Protein AF-A0A1W9MIL9-F1 (afdb_monomer)

Foldseek 3Di:
DPPPDDDDFPDWDADVVQQAIEGEHEEAAEDDLVVLVSQLVVQVCCVVPPRDPPGDRYAYEYEYQHYDPVRVCVSCVPRPGHYYYDYDDDDPDDPPVCPVVDD

Radius of gyration: 15.18 Å; Cα contacts (8 Å, |Δi|>4): 153; chains: 1; bounding box: 34×35×40 Å

pLDDT: mean 91.29, std 7.74, range [61.72, 98.06]

Solvent-accessible surface area (backbone atoms only — not comparable to full-atom values): 6315 Å² total; per-residue (Å²): 109,62,86,95,45,80,77,84,73,79,40,80,48,74,42,78,92,73,34,25,45,37,42,35,43,80,38,91,46,63,66,58,59,65,57,52,54,53,44,53,51,50,38,51,49,39,52,75,75,66,56,54,93,90,43,44,80,34,35,34,38,38,39,16,53,36,73,52,72,66,61,50,50,65,50,46,71,82,55,88,64,57,68,47,76,45,68,58,81,93,68,98,62,84,57,78,87,52,64,82,75,56,134

Sequence (103 aa):
MLDENEYFIDLLFYHRHLKCLIAVDLKISKFIPEYAGKMNFYLNFLDDKVKLQDENPSIGIILCKEKDNIVVEYALRTIKKPVGVAEYYLTRELPDKLLKELP

Structure (mmCIF, N/CA/C/O backbone):
data_AF-A0A1W9MIL9-F1
#
_entry.id   AF-A0A1W9MIL9-F1
#
loop_
_atom_site.group_PDB
_atom_site.id
_atom_site.type_symbol
_atom_site.label_atom_id
_atom_site.label_alt_id
_atom_site.label_comp_id
_atom_site.label_asym_id
_atom_site.label_entity_id
_atom_site.label_seq_id
_atom_site.pdbx_PDB_ins_code
_atom_site.Cartn_x
_atom_site.Cartn_y
_atom_site.Cartn_z
_atom_site.occupancy
_atom_site.B_iso_or_equiv
_atom_site.auth_seq_id
_atom_site.auth_comp_id
_atom_site.auth_asym_id
_atom_site.auth_atom_id
_atom_site.pdbx_PDB_model_num
ATOM 1 N N . MET A 1 1 ? -6.414 15.007 6.740 1.00 61.72 1 MET A N 1
ATOM 2 C CA . MET A 1 1 ? -5.543 16.048 7.311 1.00 61.72 1 MET A CA 1
ATOM 3 C C . MET A 1 1 ? -4.998 15.517 8.625 1.00 61.72 1 MET A C 1
ATOM 5 O O . MET A 1 1 ? -5.781 15.026 9.436 1.00 61.72 1 MET A O 1
ATOM 9 N N . LEU A 1 2 ? -3.679 15.488 8.771 1.00 67.81 2 LEU A N 1
ATOM 10 C CA . LEU A 1 2 ? -3.007 15.141 10.022 1.00 67.81 2 LEU A CA 1
ATOM 11 C C . LEU A 1 2 ? -2.259 16.402 10.440 1.00 67.81 2 LEU A C 1
ATOM 13 O O . LEU A 1 2 ? -1.304 16.791 9.770 1.00 67.81 2 LEU A O 1
ATOM 17 N N . ASP A 1 3 ? -2.745 17.044 11.501 1.00 78.50 3 ASP A N 1
ATOM 18 C CA . ASP A 1 3 ? -2.324 18.391 11.897 1.00 78.50 3 ASP A CA 1
ATOM 19 C C . ASP A 1 3 ? -2.542 19.412 10.761 1.00 78.50 3 ASP A C 1
ATOM 21 O O . ASP A 1 3 ? -3.648 19.466 10.229 1.00 78.50 3 ASP A O 1
ATOM 25 N N . GLU A 1 4 ? -1.525 20.167 10.339 1.00 76.62 4 GLU A N 1
ATOM 26 C CA . GLU A 1 4 ? -1.605 21.108 9.208 1.00 76.62 4 GLU A CA 1
ATOM 27 C C . GLU A 1 4 ? -1.293 20.463 7.844 1.00 76.62 4 GLU A C 1
ATOM 29 O O . GLU A 1 4 ? -1.416 21.106 6.803 1.00 76.62 4 GLU A O 1
ATOM 34 N N . ASN A 1 5 ? -0.904 19.182 7.824 1.00 74.56 5 ASN A N 1
ATOM 35 C CA . ASN A 1 5 ? -0.464 18.509 6.605 1.00 74.56 5 ASN A CA 1
ATOM 36 C C . ASN A 1 5 ? -1.595 17.719 5.935 1.00 74.56 5 ASN A C 1
ATOM 38 O O . ASN A 1 5 ? -2.301 16.898 6.545 1.00 74.56 5 ASN A O 1
ATOM 42 N N . GLU A 1 6 ? -1.728 17.926 4.628 1.00 75.38 6 GLU A N 1
ATOM 43 C CA . GLU A 1 6 ? -2.617 17.151 3.775 1.00 75.38 6 GLU A CA 1
ATOM 44 C C . GLU A 1 6 ? -1.868 15.993 3.120 1.00 75.38 6 GLU A C 1
ATOM 46 O O . GLU A 1 6 ? -0.784 16.138 2.556 1.00 75.38 6 GLU A O 1
ATOM 51 N N . TYR A 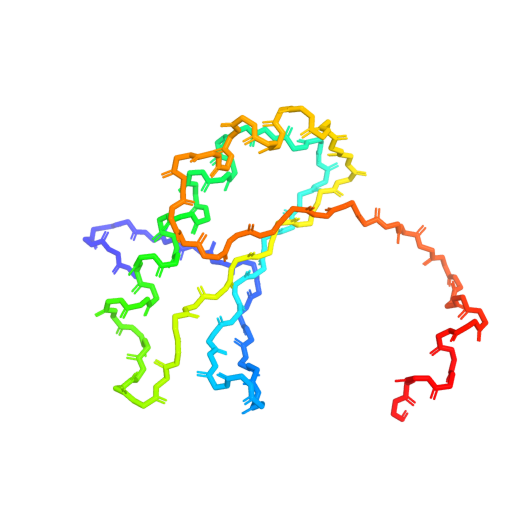1 7 ? -2.477 14.814 3.194 1.00 80.38 7 TYR A N 1
ATOM 52 C CA . TYR A 1 7 ? -1.940 13.584 2.645 1.00 80.38 7 TYR A CA 1
ATOM 53 C C . TYR A 1 7 ? -2.991 12.961 1.741 1.00 80.38 7 TYR A C 1
ATOM 55 O O . TYR A 1 7 ? -4.122 12.736 2.173 1.00 80.38 7 TYR A O 1
ATOM 63 N N . PHE A 1 8 ? -2.599 12.661 0.506 1.00 85.31 8 PHE A N 1
ATOM 64 C CA . PHE A 1 8 ? -3.496 12.134 -0.515 1.00 85.31 8 PHE A CA 1
ATOM 65 C C . PHE A 1 8 ? -3.061 10.732 -0.942 1.00 85.31 8 PHE A C 1
ATOM 67 O O . PHE A 1 8 ? -1.900 10.516 -1.297 1.00 85.31 8 PHE A O 1
ATOM 74 N N . ILE A 1 9 ? -4.005 9.795 -0.871 1.00 91.38 9 ILE A N 1
ATOM 75 C CA . ILE A 1 9 ? -3.899 8.451 -1.446 1.00 91.38 9 ILE A CA 1
ATOM 76 C C . ILE A 1 9 ? -4.458 8.536 -2.867 1.00 91.38 9 ILE A C 1
ATOM 78 O O . ILE A 1 9 ? -5.522 9.127 -3.046 1.00 91.38 9 ILE A O 1
ATOM 82 N N . ASP A 1 10 ? -3.773 7.948 -3.851 1.00 93.88 10 ASP A N 1
ATOM 83 C CA . ASP A 1 10 ? -4.205 8.030 -5.252 1.00 93.88 10 ASP A CA 1
ATOM 84 C C . ASP A 1 10 ? -5.581 7.380 -5.448 1.00 93.88 10 ASP A C 1
ATOM 86 O O . ASP A 1 10 ? -6.474 7.985 -6.040 1.00 93.88 10 ASP A O 1
ATOM 90 N N . LEU A 1 11 ? -5.769 6.160 -4.928 1.00 96.31 11 LEU A N 1
ATOM 91 C CA . LEU A 1 11 ? -7.052 5.456 -4.953 1.00 96.31 11 LEU A CA 1
ATOM 92 C C . LEU A 1 11 ? -7.319 4.760 -3.614 1.00 96.31 11 LEU A C 1
ATOM 94 O O . LEU A 1 11 ? -6.442 4.097 -3.058 1.00 96.31 11 LEU A O 1
ATOM 98 N N . LEU A 1 12 ? -8.556 4.858 -3.127 1.00 96.81 12 LEU A N 1
ATOM 99 C CA . LEU A 1 12 ? -9.018 4.167 -1.925 1.00 96.81 12 LEU A CA 1
ATOM 100 C C . LEU A 1 12 ? -10.279 3.363 -2.248 1.00 96.81 12 LEU A C 1
ATOM 102 O O . LEU A 1 12 ? -11.293 3.923 -2.662 1.00 96.81 12 LEU A O 1
ATOM 106 N N . PHE A 1 13 ? -10.212 2.050 -2.045 1.00 97.56 13 PHE A N 1
ATOM 107 C CA . PHE A 1 13 ? -11.315 1.119 -2.281 1.00 97.56 13 PHE A CA 1
ATOM 108 C C . PHE A 1 13 ? -11.735 0.415 -0.992 1.00 97.56 13 PHE A C 1
ATOM 110 O O . PHE A 1 13 ? -11.021 0.434 0.008 1.00 97.56 13 PHE A O 1
ATOM 117 N N . TYR A 1 14 ? -12.874 -0.275 -1.047 1.00 97.19 14 TYR A N 1
ATOM 118 C CA . TYR A 1 14 ? -13.315 -1.189 -0.000 1.00 97.19 14 TYR A CA 1
ATOM 119 C C . TYR A 1 14 ? -13.508 -2.596 -0.564 1.00 97.19 14 TYR A C 1
ATOM 121 O O . TYR A 1 14 ? -14.274 -2.801 -1.511 1.00 97.19 14 TYR A O 1
ATOM 129 N N . HIS A 1 15 ? -12.846 -3.584 0.033 1.00 96.94 15 HIS A N 1
ATOM 130 C CA . HIS A 1 15 ? -12.998 -4.975 -0.368 1.00 96.94 15 HIS A CA 1
ATOM 131 C C . HIS A 1 15 ? -14.109 -5.649 0.443 1.00 96.94 15 HIS A C 1
ATOM 133 O O . HI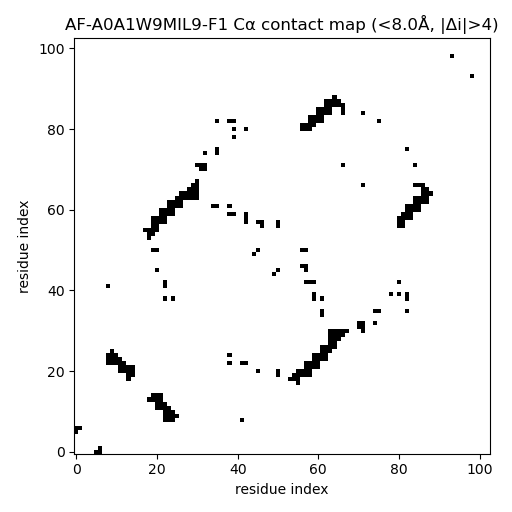S A 1 15 ? -13.914 -6.019 1.596 1.00 96.94 15 HIS A O 1
ATOM 139 N N . ARG A 1 16 ? -15.256 -5.932 -0.185 1.00 95.94 16 ARG A N 1
ATOM 140 C CA . ARG A 1 16 ? -16.455 -6.446 0.512 1.00 95.94 16 ARG A CA 1
ATOM 141 C C . ARG A 1 16 ? -16.265 -7.784 1.232 1.00 95.94 16 ARG A C 1
ATOM 143 O O . ARG A 1 16 ? -16.708 -7.917 2.364 1.00 95.94 16 ARG A O 1
ATOM 150 N N . HIS A 1 17 ? -15.620 -8.770 0.600 1.00 96.31 17 HIS A N 1
ATOM 151 C CA . HIS A 1 17 ? -15.430 -10.084 1.239 1.00 96.31 17 HIS A CA 1
ATOM 152 C C . HIS A 1 17 ? -14.401 -10.053 2.375 1.00 96.31 17 HIS A C 1
ATOM 154 O O . HIS A 1 17 ? -14.642 -10.638 3.424 1.00 96.31 17 HIS A O 1
ATOM 160 N N . LEU A 1 18 ? -13.279 -9.349 2.186 1.00 96.25 18 LEU A N 1
ATOM 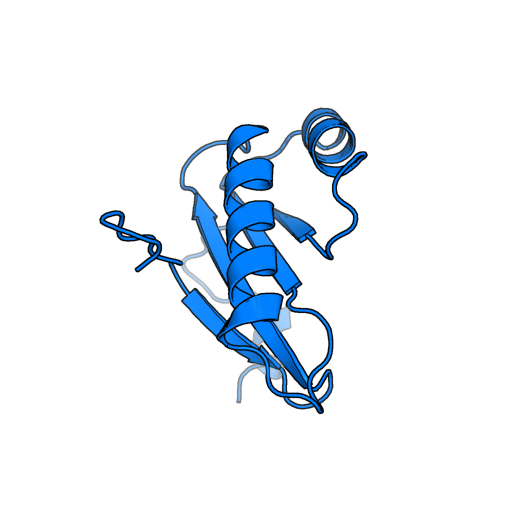161 C CA . LEU A 1 18 ? -12.267 -9.148 3.223 1.00 96.25 18 LEU A CA 1
ATOM 162 C C . LEU A 1 18 ? -12.701 -8.151 4.303 1.00 96.25 18 LEU A C 1
ATOM 164 O O . LEU A 1 18 ? -12.110 -8.151 5.374 1.00 96.25 18 LEU A O 1
ATOM 168 N N . LYS A 1 19 ? -13.710 -7.314 4.040 1.00 97.31 19 LYS A N 1
ATOM 169 C CA . LYS A 1 19 ? -14.149 -6.208 4.899 1.00 97.31 19 LYS A CA 1
ATOM 170 C C . LYS A 1 19 ? -12.999 -5.293 5.334 1.00 97.31 19 LYS A C 1
ATOM 172 O O . LYS A 1 19 ? -12.775 -5.104 6.525 1.00 97.31 19 LYS A O 1
ATOM 177 N N . CYS A 1 20 ? -12.238 -4.759 4.384 1.00 97.81 20 CYS A N 1
ATOM 178 C CA . CYS A 1 20 ? -11.150 -3.825 4.678 1.00 97.81 20 CYS A CA 1
ATOM 179 C C . CYS A 1 20 ? -10.993 -2.756 3.595 1.00 97.81 20 CYS A C 1
ATOM 181 O O . CYS A 1 20 ? -11.433 -2.923 2.452 1.00 97.81 20 CYS A O 1
ATOM 183 N N . LEU A 1 21 ? -10.333 -1.664 3.974 1.00 98.06 21 LEU A N 1
ATOM 184 C CA . LEU A 1 21 ? -9.918 -0.601 3.068 1.00 98.06 21 LEU A CA 1
ATOM 185 C C . LEU A 1 21 ? -8.681 -1.037 2.272 1.00 98.06 21 LEU A C 1
ATOM 187 O O . LEU A 1 21 ? -7.761 -1.643 2.824 1.00 98.06 21 LEU A O 1
ATOM 191 N N . ILE A 1 22 ? -8.645 -0.705 0.982 1.00 98.00 22 ILE A N 1
ATOM 192 C CA . ILE A 1 22 ? -7.512 -0.960 0.087 1.00 98.00 22 ILE A CA 1
ATOM 193 C C . ILE A 1 22 ? -6.983 0.380 -0.425 1.00 98.00 22 ILE A C 1
ATOM 195 O O . ILE A 1 22 ? -7.636 1.034 -1.240 1.00 98.00 22 ILE A O 1
ATOM 199 N N . ALA A 1 23 ? -5.805 0.781 0.046 1.00 97.75 23 ALA A N 1
ATOM 200 C CA . ALA A 1 23 ? -5.092 1.956 -0.441 1.00 97.75 23 ALA A CA 1
ATOM 201 C C . ALA A 1 23 ? -4.181 1.558 -1.606 1.00 97.75 23 ALA A C 1
ATOM 203 O O . ALA A 1 23 ? -3.355 0.655 -1.464 1.00 97.75 23 ALA A O 1
ATOM 204 N N . VAL A 1 24 ? -4.303 2.237 -2.746 1.00 97.38 24 VAL A N 1
ATOM 205 C CA . VAL A 1 24 ? -3.460 2.001 -3.924 1.00 97.38 24 VAL A CA 1
ATOM 206 C C . VAL A 1 24 ? -2.681 3.268 -4.257 1.00 97.38 24 VAL A C 1
ATOM 208 O O . VAL A 1 24 ? -3.266 4.343 -4.364 1.00 97.38 24 VAL A O 1
ATOM 211 N N . ASP A 1 25 ? -1.366 3.132 -4.419 1.00 95.75 25 ASP A N 1
ATOM 212 C CA . ASP A 1 25 ? -0.443 4.212 -4.791 1.00 95.75 25 ASP A CA 1
ATOM 213 C C . ASP A 1 25 ? 0.215 3.862 -6.137 1.00 95.75 25 ASP A C 1
ATOM 215 O O . ASP A 1 25 ? 0.785 2.778 -6.301 1.00 95.75 25 ASP A O 1
ATOM 219 N N . LEU A 1 26 ? 0.109 4.761 -7.115 1.00 95.38 26 LEU A N 1
ATOM 220 C CA . LEU A 1 26 ? 0.589 4.574 -8.485 1.00 95.38 26 LEU A CA 1
ATOM 221 C C . LEU A 1 26 ? 1.927 5.297 -8.676 1.00 95.38 26 LEU A C 1
ATOM 223 O O . LEU A 1 26 ? 2.117 6.440 -8.244 1.00 95.38 26 LEU A O 1
ATOM 227 N N . LYS A 1 27 ? 2.890 4.636 -9.324 1.00 94.50 27 LYS A N 1
ATOM 228 C CA . LYS A 1 27 ? 4.238 5.174 -9.55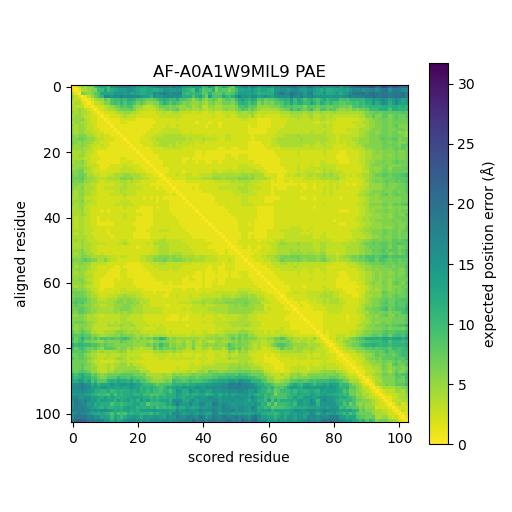2 1.00 94.50 27 LYS A CA 1
ATOM 229 C C . LYS A 1 27 ? 4.722 4.877 -10.963 1.00 94.50 27 LYS A C 1
ATOM 231 O O . LYS A 1 27 ? 4.956 3.733 -11.328 1.00 94.50 27 LYS A O 1
ATOM 236 N N . ILE A 1 28 ? 4.958 5.938 -11.733 1.00 94.44 28 ILE A N 1
ATOM 237 C CA . ILE A 1 28 ? 5.514 5.853 -13.095 1.00 94.44 28 ILE A CA 1
ATOM 238 C C . ILE A 1 28 ? 7.004 5.472 -13.127 1.00 94.44 28 ILE A C 1
ATOM 240 O O . ILE A 1 28 ? 7.559 5.195 -14.190 1.00 94.44 28 ILE A O 1
ATOM 244 N N . SER A 1 29 ? 7.656 5.492 -11.966 1.00 94.88 29 SER A N 1
ATOM 245 C CA . SER A 1 29 ? 9.062 5.169 -11.742 1.00 94.88 29 SER A CA 1
ATOM 246 C C . SER A 1 29 ? 9.240 3.764 -11.160 1.00 94.88 29 SER A C 1
ATOM 248 O O . SER A 1 29 ? 8.281 3.102 -10.749 1.00 94.88 29 SER A O 1
ATOM 250 N N . LYS A 1 30 ? 10.501 3.318 -11.110 1.00 96.56 30 LYS A N 1
ATOM 251 C CA . LYS A 1 30 ? 10.903 2.128 -10.358 1.00 96.56 30 LYS A CA 1
ATOM 252 C C . LYS A 1 30 ? 10.586 2.309 -8.870 1.00 96.56 30 LYS A C 1
ATOM 254 O O . LYS A 1 30 ? 10.687 3.418 -8.345 1.00 96.56 30 LYS A O 1
ATOM 259 N N . PHE A 1 31 ? 10.229 1.217 -8.199 1.00 97.12 31 PHE A N 1
ATOM 260 C CA . PHE A 1 31 ? 10.054 1.192 -6.750 1.00 97.12 31 PHE A CA 1
ATOM 261 C C . PHE A 1 31 ? 11.298 1.713 -6.011 1.00 97.12 31 PHE A C 1
ATOM 263 O O . PHE A 1 31 ? 12.421 1.300 -6.312 1.00 97.12 31 PHE A O 1
ATOM 270 N N . ILE A 1 32 ? 11.068 2.552 -4.999 1.00 96.38 32 ILE A N 1
ATOM 271 C CA . ILE A 1 32 ? 12.068 2.973 -4.012 1.00 96.38 32 ILE A CA 1
ATOM 272 C C . ILE A 1 32 ? 11.517 2.751 -2.588 1.00 96.38 32 ILE A C 1
ATOM 274 O O . ILE A 1 32 ? 10.295 2.818 -2.399 1.00 96.38 32 ILE A O 1
ATOM 278 N N . PRO A 1 33 ? 12.371 2.482 -1.580 1.00 95.12 33 PRO A N 1
ATOM 279 C CA . PRO A 1 33 ? 11.935 2.175 -0.212 1.00 95.12 33 PRO A CA 1
ATOM 280 C C . PRO A 1 33 ? 11.015 3.225 0.433 1.00 95.12 33 PRO A C 1
ATOM 282 O O . PRO A 1 33 ? 10.144 2.885 1.235 1.00 95.12 33 PRO A O 1
ATOM 285 N N . GLU A 1 34 ? 11.151 4.494 0.057 1.00 94.88 34 GLU A N 1
ATOM 286 C CA . GLU A 1 34 ? 10.349 5.618 0.548 1.00 94.88 34 GLU A CA 1
ATOM 287 C C . GLU A 1 34 ? 8.852 5.418 0.280 1.00 94.88 34 GLU A C 1
ATOM 289 O O . GLU A 1 34 ? 8.014 5.822 1.092 1.00 94.88 34 GLU A O 1
ATOM 294 N N . TYR A 1 35 ? 8.499 4.743 -0.819 1.00 95.50 35 TYR A N 1
ATOM 295 C CA . TYR A 1 35 ? 7.104 4.434 -1.141 1.00 95.50 35 TYR A CA 1
ATOM 296 C C . TYR A 1 35 ? 6.484 3.495 -0.102 1.00 95.50 35 TYR A C 1
ATOM 298 O O . TYR A 1 35 ? 5.329 3.677 0.281 1.00 95.50 35 TYR A O 1
ATOM 306 N N . ALA A 1 36 ? 7.257 2.539 0.422 1.00 94.88 36 ALA A N 1
ATOM 307 C CA . ALA A 1 36 ? 6.793 1.646 1.479 1.00 94.88 36 ALA A CA 1
ATOM 308 C C . ALA A 1 36 ? 6.577 2.394 2.804 1.00 94.88 36 ALA A C 1
ATOM 310 O O . ALA A 1 36 ? 5.587 2.150 3.494 1.00 94.88 36 ALA A O 1
ATOM 311 N N . GLY A 1 37 ? 7.448 3.355 3.127 1.00 93.75 37 GLY A N 1
ATOM 312 C CA . GLY A 1 37 ? 7.275 4.232 4.288 1.00 93.75 37 GLY A CA 1
ATOM 313 C C . GLY A 1 37 ? 5.999 5.074 4.195 1.00 93.75 37 GLY A C 1
ATOM 314 O O . GLY A 1 37 ? 5.202 5.099 5.136 1.00 93.75 37 GLY A O 1
ATOM 315 N N . LYS A 1 38 ? 5.765 5.693 3.031 1.00 93.88 38 LYS A N 1
ATOM 316 C CA . LYS A 1 38 ? 4.546 6.463 2.731 1.00 93.88 3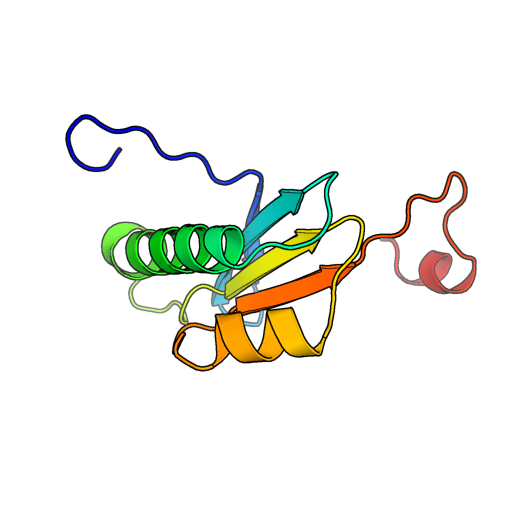8 LYS A CA 1
ATOM 317 C C . LYS A 1 38 ? 3.288 5.597 2.854 1.00 93.88 38 LYS A C 1
ATOM 319 O O . LYS A 1 38 ? 2.333 5.991 3.519 1.00 93.88 38 LYS A O 1
ATOM 324 N N . MET A 1 39 ? 3.310 4.394 2.279 1.00 96.00 39 MET A N 1
ATOM 325 C CA . MET A 1 39 ? 2.190 3.456 2.359 1.00 96.00 39 MET A CA 1
ATOM 326 C C . MET A 1 39 ? 1.926 3.000 3.797 1.00 96.00 39 MET A C 1
ATOM 328 O O . MET A 1 39 ? 0.784 3.010 4.245 1.00 96.00 39 MET A O 1
ATOM 332 N N . ASN A 1 40 ? 2.966 2.660 4.560 1.00 95.25 40 ASN A N 1
ATOM 333 C CA . ASN A 1 40 ? 2.816 2.280 5.966 1.00 95.25 40 ASN A CA 1
ATOM 334 C C . ASN A 1 40 ? 2.178 3.407 6.796 1.00 95.25 40 ASN A C 1
ATOM 336 O O . ASN A 1 40 ? 1.304 3.149 7.622 1.00 95.25 40 ASN A O 1
ATOM 340 N N . PHE A 1 41 ? 2.567 4.660 6.544 1.00 93.56 41 PHE A N 1
ATOM 341 C CA . PHE A 1 41 ? 1.925 5.825 7.152 1.00 93.56 41 PHE A CA 1
ATOM 342 C C . PHE A 1 41 ? 0.431 5.909 6.799 1.00 93.56 41 PHE A C 1
ATOM 344 O O . PHE A 1 41 ? -0.394 6.079 7.698 1.00 93.56 41 PHE A O 1
ATOM 351 N N . TYR A 1 42 ? 0.064 5.713 5.528 1.00 94.56 42 TYR A N 1
ATOM 352 C CA . TYR A 1 42 ? -1.340 5.692 5.106 1.00 94.56 42 TYR A CA 1
ATOM 353 C C . TYR A 1 42 ? -2.149 4.602 5.795 1.00 94.56 42 TYR A C 1
ATOM 355 O O . TYR A 1 42 ? -3.223 4.893 6.312 1.00 94.56 42 TYR A O 1
ATOM 363 N N . LEU A 1 43 ? -1.634 3.375 5.861 1.00 96.00 43 LEU A N 1
ATOM 364 C CA . LEU A 1 43 ? -2.348 2.276 6.512 1.00 96.00 43 LEU A CA 1
ATOM 365 C C . LEU A 1 43 ? -2.536 2.510 8.012 1.00 96.00 43 LEU A C 1
ATOM 367 O O . LEU A 1 43 ? -3.597 2.188 8.535 1.00 96.00 43 LEU A O 1
ATOM 371 N N . ASN A 1 44 ? -1.554 3.105 8.698 1.00 95.00 44 ASN A N 1
ATOM 372 C CA . ASN A 1 44 ? -1.721 3.489 10.103 1.00 95.00 44 ASN A CA 1
ATOM 373 C C . ASN A 1 44 ? -2.833 4.528 10.263 1.00 95.00 44 ASN A C 1
ATOM 375 O O . ASN A 1 44 ? -3.717 4.357 11.094 1.00 95.00 44 ASN A O 1
ATOM 379 N N . PHE A 1 45 ? -2.832 5.572 9.432 1.00 93.69 45 PHE A N 1
ATOM 380 C CA . PHE A 1 45 ? -3.875 6.592 9.493 1.00 93.69 45 PHE A CA 1
ATOM 381 C C . PHE A 1 45 ? -5.267 6.018 9.199 1.00 93.69 45 PHE A C 1
ATOM 383 O O . PHE A 1 45 ? -6.216 6.318 9.923 1.00 93.69 45 PHE A O 1
ATOM 390 N N . LEU A 1 46 ? -5.392 5.181 8.165 1.00 94.81 46 LEU A N 1
ATOM 391 C CA . LEU A 1 46 ? -6.654 4.530 7.823 1.00 94.81 46 LEU A CA 1
ATOM 392 C C . LEU A 1 46 ? -7.142 3.647 8.970 1.00 94.81 46 LEU A C 1
ATOM 394 O O . LEU A 1 46 ? -8.283 3.804 9.395 1.00 94.81 46 LEU A O 1
ATOM 398 N N . ASP A 1 47 ? -6.280 2.787 9.512 1.00 95.44 47 ASP A N 1
ATOM 399 C CA . ASP A 1 47 ? -6.641 1.872 10.596 1.00 95.44 47 ASP A CA 1
ATOM 400 C C . ASP A 1 47 ? -7.033 2.592 11.893 1.00 95.44 47 ASP A C 1
ATOM 402 O O . ASP A 1 47 ? -7.900 2.094 12.611 1.00 95.44 47 ASP A O 1
ATOM 406 N N . ASP A 1 48 ? -6.421 3.744 12.183 1.00 94.69 48 ASP A N 1
ATOM 407 C CA . ASP A 1 48 ? -6.646 4.483 13.429 1.00 94.69 48 ASP A CA 1
ATOM 408 C C . ASP A 1 48 ? -7.816 5.476 13.348 1.00 94.69 48 ASP A C 1
ATOM 410 O O . ASP A 1 48 ? -8.412 5.807 14.378 1.00 94.69 48 ASP A O 1
ATOM 414 N N . LYS A 1 49 ? -8.103 6.029 12.160 1.00 93.25 49 LYS A N 1
ATOM 415 C CA . LYS A 1 49 ? -9.028 7.171 12.002 1.00 93.25 49 LYS A CA 1
ATOM 416 C C . LYS A 1 49 ? -10.224 6.919 11.097 1.00 93.25 49 LYS A C 1
ATOM 418 O O . LYS A 1 49 ? -11.210 7.638 11.231 1.00 93.25 49 LYS A O 1
ATOM 423 N N . VAL A 1 50 ? -10.136 5.969 10.170 1.00 94.06 50 VAL A N 1
ATOM 424 C CA . VAL A 1 50 ? -11.161 5.770 9.129 1.00 94.06 50 VAL A CA 1
ATOM 425 C C . VAL A 1 50 ? -11.835 4.412 9.264 1.00 94.06 50 VAL A C 1
ATOM 427 O O . VAL A 1 50 ? -13.053 4.319 9.136 1.00 94.06 50 VAL A O 1
ATOM 430 N N . LYS A 1 51 ? -11.043 3.375 9.535 1.00 95.81 51 LYS A N 1
ATOM 431 C CA . LYS A 1 51 ? -11.486 1.994 9.655 1.00 95.81 51 LYS A CA 1
ATOM 432 C C . LYS A 1 51 ? -12.550 1.848 10.745 1.00 95.81 51 LYS A C 1
ATOM 434 O O . LYS A 1 51 ? -12.369 2.313 11.873 1.00 95.81 51 LYS A O 1
ATOM 439 N N . LEU A 1 52 ? -13.635 1.154 10.421 1.00 96.69 52 LEU A N 1
ATOM 440 C CA . LEU A 1 52 ? -14.694 0.826 11.371 1.00 96.69 52 LEU A CA 1
ATOM 441 C C . LEU A 1 52 ? -14.291 -0.336 12.289 1.00 96.69 52 LEU A C 1
ATOM 443 O O . LEU A 1 52 ? -13.354 -1.093 12.034 1.00 96.69 52 LEU A O 1
ATOM 447 N N . GLN A 1 53 ? -15.017 -0.486 13.396 1.00 94.75 53 GLN A N 1
ATOM 448 C CA . GLN A 1 53 ? -14.703 -1.490 14.414 1.00 94.75 53 GLN A CA 1
ATOM 449 C C . GLN A 1 53 ? -14.820 -2.933 13.893 1.00 94.75 53 GLN A C 1
ATOM 451 O O . GLN A 1 53 ? -14.091 -3.807 14.361 1.00 94.75 53 GLN A O 1
ATOM 456 N N . ASP A 1 54 ? -15.716 -3.187 12.938 1.00 96.25 54 ASP A N 1
ATOM 457 C CA . ASP A 1 54 ? -15.949 -4.503 12.335 1.00 96.25 54 ASP A CA 1
ATOM 458 C C . ASP A 1 54 ? -15.125 -4.755 11.057 1.00 96.25 54 ASP A C 1
ATOM 460 O O . ASP A 1 54 ? -15.296 -5.789 10.404 1.00 96.25 54 ASP A O 1
ATOM 464 N N . GLU A 1 55 ? -14.218 -3.838 10.711 1.00 97.19 55 GLU A N 1
ATOM 465 C CA . GLU A 1 55 ? -13.338 -3.942 9.550 1.00 97.19 55 GLU A CA 1
ATOM 466 C C . GLU A 1 55 ? -11.946 -4.490 9.910 1.00 97.19 55 GLU A C 1
ATOM 468 O O . GLU A 1 55 ? -11.328 -4.176 10.942 1.00 97.19 55 GLU A O 1
ATOM 473 N N . ASN A 1 56 ? -11.421 -5.306 8.998 1.00 97.38 56 ASN A N 1
ATOM 474 C CA . ASN A 1 56 ? -10.076 -5.864 9.058 1.00 97.38 56 ASN A CA 1
ATOM 475 C C . ASN A 1 56 ? -9.008 -4.801 8.736 1.00 97.38 56 ASN A C 1
ATOM 477 O O . ASN A 1 56 ? -9.330 -3.776 8.131 1.00 97.38 56 ASN A O 1
ATOM 481 N N . PRO A 1 57 ? -7.733 -5.027 9.120 1.00 97.25 57 PRO A N 1
ATOM 482 C CA . PRO A 1 57 ? -6.642 -4.103 8.813 1.00 97.25 57 PRO A CA 1
ATOM 483 C C . PRO A 1 57 ? -6.583 -3.723 7.330 1.00 97.25 57 PRO A C 1
ATOM 485 O O . PRO A 1 57 ? -6.725 -4.581 6.452 1.00 97.25 57 PRO A O 1
ATOM 488 N N . SER A 1 58 ? -6.352 -2.439 7.072 1.00 97.81 58 SER A N 1
ATOM 489 C CA . SER A 1 58 ? -6.258 -1.874 5.728 1.00 97.81 58 SER A CA 1
ATOM 490 C C . SER A 1 58 ? -5.063 -2.458 4.977 1.00 97.81 58 SER A C 1
ATOM 492 O O . SER A 1 58 ? -4.005 -2.684 5.568 1.00 97.81 58 SER A O 1
ATOM 494 N N . ILE A 1 59 ? -5.214 -2.662 3.669 1.00 97.94 59 ILE A N 1
ATOM 495 C CA . ILE A 1 59 ? -4.185 -3.233 2.791 1.00 97.94 59 ILE A CA 1
ATOM 496 C C . ILE A 1 59 ? -3.638 -2.157 1.861 1.00 97.94 59 ILE A C 1
ATOM 498 O O . ILE A 1 59 ? -4.392 -1.388 1.267 1.00 97.94 59 ILE A O 1
ATOM 502 N N . GLY A 1 60 ? -2.316 -2.123 1.722 1.00 97.69 60 GLY A N 1
ATOM 503 C CA . GLY A 1 60 ? -1.609 -1.215 0.829 1.00 97.69 60 GLY A CA 1
ATOM 504 C C . GLY A 1 60 ? -1.134 -1.927 -0.427 1.00 97.69 60 GLY A C 1
ATOM 505 O O . GLY A 1 60 ? -0.524 -2.992 -0.342 1.00 97.69 60 GLY A O 1
ATOM 506 N N . ILE A 1 61 ? -1.365 -1.328 -1.589 1.00 97.56 61 ILE A N 1
ATOM 507 C CA . ILE A 1 61 ? -0.849 -1.805 -2.872 1.00 97.56 61 ILE A CA 1
ATOM 508 C C . ILE A 1 61 ? -0.067 -0.671 -3.523 1.00 97.56 61 ILE A C 1
ATOM 510 O O . ILE A 1 61 ? -0.597 0.410 -3.761 1.00 97.56 61 ILE A O 1
ATOM 514 N N . ILE A 1 62 ? 1.198 -0.922 -3.835 1.00 97.06 62 ILE A N 1
ATOM 515 C CA . ILE A 1 62 ? 2.033 0.004 -4.596 1.00 97.06 62 ILE A CA 1
ATOM 516 C C . ILE A 1 62 ? 2.195 -0.580 -5.998 1.00 97.06 62 ILE A C 1
ATOM 518 O O . ILE A 1 62 ? 2.755 -1.668 -6.159 1.00 97.06 62 ILE A O 1
ATOM 522 N N . LEU A 1 63 ? 1.701 0.136 -7.006 1.00 96.62 63 LEU A N 1
ATOM 523 C CA . LEU A 1 63 ? 1.870 -0.230 -8.410 1.00 96.62 63 LEU A CA 1
ATOM 524 C C . LEU A 1 63 ? 2.972 0.630 -9.019 1.00 96.62 63 LEU A C 1
ATOM 526 O O . LEU A 1 63 ? 2.808 1.839 -9.186 1.00 96.62 63 LEU A O 1
ATOM 530 N N . CYS A 1 64 ? 4.095 0.003 -9.357 1.00 95.88 64 CYS A N 1
ATOM 531 C CA . CYS A 1 64 ? 5.247 0.667 -9.962 1.00 95.88 64 CYS A CA 1
ATOM 532 C C . CYS A 1 64 ? 5.428 0.236 -11.417 1.00 95.88 64 CYS A C 1
ATOM 534 O O . CYS A 1 64 ? 4.988 -0.843 -11.811 1.00 95.88 64 CYS A O 1
ATOM 536 N N . LYS A 1 65 ? 6.127 1.049 -12.212 1.00 94.50 65 LYS A N 1
ATOM 537 C CA . LYS A 1 65 ? 6.514 0.652 -13.573 1.00 94.50 65 LYS A CA 1
ATOM 538 C C . LYS A 1 65 ? 7.482 -0.536 -13.558 1.00 94.50 65 LYS A C 1
ATOM 540 O O . LYS A 1 65 ? 7.397 -1.413 -14.405 1.00 94.50 65 LYS A O 1
ATOM 545 N N . GLU A 1 66 ? 8.397 -0.539 -12.592 1.00 94.25 66 GLU A N 1
ATOM 546 C CA . GLU A 1 66 ? 9.447 -1.546 -12.414 1.00 94.25 66 GLU A CA 1
ATOM 547 C C . GLU A 1 66 ? 9.710 -1.751 -10.915 1.00 94.25 66 GLU A C 1
ATOM 549 O O . GLU A 1 66 ? 9.537 -0.825 -10.110 1.00 94.25 66 GLU A O 1
ATOM 554 N N . LYS A 1 67 ? 10.180 -2.934 -10.516 1.00 94.69 67 LYS A N 1
ATOM 555 C CA . LYS A 1 67 ? 10.626 -3.218 -9.149 1.00 94.69 67 LYS A CA 1
ATOM 556 C C . LYS A 1 67 ? 11.819 -4.166 -9.135 1.00 94.69 67 LYS A C 1
ATOM 558 O O . LYS A 1 67 ? 12.005 -5.004 -10.005 1.00 94.69 67 LYS A O 1
ATOM 563 N N . ASP A 1 68 ? 12.630 -4.040 -8.095 1.00 95.75 68 ASP A N 1
ATOM 564 C CA . ASP A 1 68 ? 13.642 -5.036 -7.764 1.00 95.75 68 ASP A CA 1
ATOM 565 C C . ASP A 1 68 ? 13.131 -5.852 -6.576 1.00 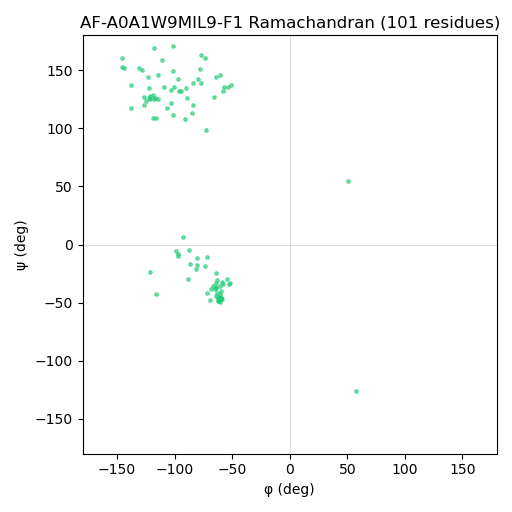95.75 68 ASP A C 1
ATOM 567 O O . ASP A 1 68 ? 12.816 -5.286 -5.529 1.00 95.75 68 ASP A O 1
ATOM 571 N N . ASN A 1 69 ? 13.011 -7.170 -6.744 1.00 93.81 69 ASN A N 1
ATOM 572 C CA . ASN A 1 69 ? 12.438 -8.038 -5.715 1.00 93.81 69 ASN A CA 1
ATOM 573 C C . ASN A 1 69 ? 13.229 -7.999 -4.404 1.00 93.81 69 ASN A C 1
ATOM 575 O O . ASN A 1 69 ? 12.615 -8.039 -3.341 1.00 93.81 69 ASN A O 1
ATOM 579 N N . ILE A 1 70 ? 14.558 -7.878 -4.472 1.00 95.62 70 ILE A N 1
ATOM 580 C CA . ILE A 1 70 ? 15.417 -7.819 -3.286 1.00 95.62 70 ILE A CA 1
ATOM 581 C C . ILE A 1 70 ? 15.175 -6.492 -2.570 1.00 95.62 70 ILE A C 1
ATOM 583 O O . ILE A 1 70 ? 14.931 -6.474 -1.366 1.00 95.62 70 ILE A O 1
ATOM 587 N N . VAL A 1 71 ? 15.169 -5.377 -3.306 1.00 94.25 71 VAL A N 1
ATOM 588 C CA . VAL A 1 71 ? 14.911 -4.051 -2.716 1.00 94.25 71 VAL A CA 1
ATOM 589 C C . VAL A 1 71 ? 13.524 -3.994 -2.072 1.00 94.25 71 VAL A C 1
ATOM 591 O O . VAL A 1 71 ? 13.388 -3.482 -0.961 1.00 94.25 71 VAL A O 1
ATOM 594 N N . VAL A 1 72 ? 12.504 -4.547 -2.736 1.00 94.38 72 VAL A N 1
ATOM 595 C CA . VAL A 1 72 ? 11.139 -4.641 -2.194 1.00 94.38 72 VAL A CA 1
ATOM 596 C C . VAL A 1 72 ? 11.117 -5.476 -0.915 1.00 94.38 72 VAL A C 1
ATOM 598 O O . VAL A 1 72 ? 10.565 -5.025 0.086 1.00 94.38 72 VAL A O 1
ATOM 601 N N . GLU A 1 73 ? 11.732 -6.660 -0.912 1.00 93.19 73 GLU A N 1
ATOM 602 C CA . GLU A 1 73 ? 11.766 -7.523 0.273 1.00 93.19 73 GLU A CA 1
ATOM 603 C C . GLU A 1 73 ? 12.433 -6.815 1.460 1.00 93.19 73 GLU A C 1
ATOM 605 O O . GLU A 1 73 ? 11.887 -6.802 2.564 1.00 93.19 73 GLU A O 1
ATOM 610 N N . TYR A 1 74 ? 13.579 -6.168 1.232 1.00 93.75 74 TYR A N 1
ATOM 611 C CA . TYR A 1 74 ? 14.282 -5.418 2.273 1.00 93.75 74 TYR A CA 1
ATOM 612 C C . TYR A 1 74 ? 13.461 -4.236 2.797 1.00 93.75 74 TYR A C 1
ATOM 614 O O . TYR A 1 74 ? 13.419 -4.023 4.009 1.00 93.75 74 TYR A O 1
ATOM 622 N N . ALA A 1 75 ? 12.782 -3.497 1.914 1.00 93.81 75 ALA A N 1
ATOM 623 C CA . ALA A 1 75 ? 11.946 -2.362 2.302 1.00 93.81 75 ALA A CA 1
ATOM 624 C C . ALA A 1 75 ? 10.717 -2.788 3.124 1.00 93.81 75 ALA A C 1
ATOM 626 O O . ALA A 1 75 ? 10.317 -2.080 4.047 1.00 93.81 75 ALA A O 1
ATOM 627 N N . LEU A 1 76 ? 10.124 -3.944 2.810 1.00 93.25 76 LEU A N 1
ATOM 628 C CA . LEU A 1 76 ? 8.928 -4.443 3.493 1.00 93.25 76 LEU A CA 1
ATOM 629 C C . LEU A 1 76 ? 9.232 -5.261 4.755 1.00 93.25 76 LEU A C 1
ATOM 631 O O . LEU A 1 76 ? 8.345 -5.428 5.587 1.00 93.25 76 LEU A O 1
ATOM 635 N N . ARG A 1 77 ? 10.467 -5.745 4.948 1.00 90.94 77 ARG A N 1
ATOM 636 C CA . ARG A 1 77 ? 10.839 -6.672 6.037 1.00 90.94 77 ARG A CA 1
ATOM 637 C C . ARG A 1 77 ? 10.443 -6.198 7.441 1.00 90.94 77 ARG A C 1
ATOM 639 O O . ARG A 1 77 ? 10.143 -7.023 8.301 1.00 90.94 77 ARG A O 1
ATOM 646 N N . THR A 1 78 ? 10.473 -4.894 7.700 1.00 85.81 78 THR A N 1
ATOM 647 C CA . THR A 1 78 ? 10.137 -4.312 9.013 1.00 85.81 78 THR A CA 1
ATOM 648 C C . T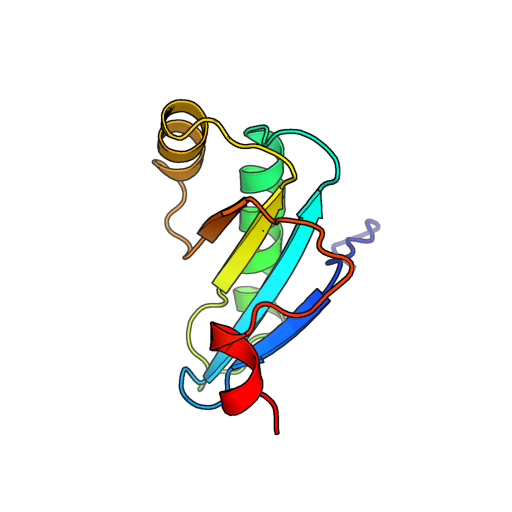HR A 1 78 ? 8.696 -3.808 9.101 1.00 85.81 78 THR A C 1
ATOM 650 O O . THR A 1 78 ? 8.227 -3.463 10.190 1.00 85.81 78 THR A O 1
ATOM 653 N N . ILE A 1 79 ? 7.970 -3.789 7.982 1.00 88.69 79 ILE A N 1
ATOM 654 C CA . ILE A 1 79 ? 6.587 -3.329 7.905 1.00 88.69 79 ILE A CA 1
ATOM 655 C C . ILE A 1 79 ? 5.670 -4.491 8.287 1.00 88.69 79 ILE A C 1
ATOM 657 O O .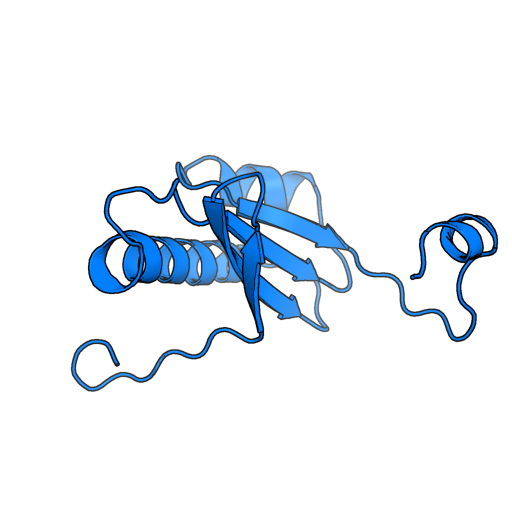 ILE A 1 79 ? 5.561 -5.489 7.585 1.00 88.69 79 ILE A O 1
ATOM 661 N N . LYS A 1 80 ? 4.988 -4.353 9.428 1.00 88.12 80 LYS A N 1
ATOM 662 C CA . LYS A 1 80 ? 4.038 -5.363 9.927 1.00 88.12 80 LYS A CA 1
ATOM 663 C C . LYS A 1 80 ? 2.662 -5.287 9.260 1.00 88.12 80 LYS A C 1
ATOM 665 O O . LYS A 1 80 ? 1.868 -6.213 9.397 1.00 88.12 80 LYS A O 1
ATOM 670 N N . LYS A 1 81 ? 2.350 -4.162 8.612 1.00 90.00 81 LYS A N 1
ATOM 671 C CA . LYS A 1 81 ? 1.075 -3.935 7.923 1.00 90.00 81 LYS A CA 1
ATOM 672 C C . LYS A 1 81 ? 1.061 -4.664 6.572 1.00 90.00 81 LYS A C 1
ATOM 674 O O . LYS A 1 81 ? 2.122 -4.827 5.969 1.00 90.00 81 LYS A O 1
ATOM 679 N N . PRO A 1 82 ? -0.112 -5.087 6.074 1.00 90.94 82 PRO A N 1
ATOM 680 C CA . PRO A 1 82 ? -0.200 -5.794 4.803 1.00 90.94 82 PRO A CA 1
ATOM 681 C C . PRO A 1 82 ? 0.043 -4.823 3.638 1.00 90.94 82 PRO A C 1
ATOM 683 O O . PRO A 1 82 ? -0.853 -4.091 3.223 1.00 90.94 82 PRO A O 1
ATOM 686 N N . VAL A 1 83 ? 1.271 -4.818 3.117 1.00 94.81 83 VAL A N 1
ATOM 687 C CA . VAL A 1 83 ? 1.685 -4.014 1.960 1.00 94.81 83 VAL A CA 1
ATOM 688 C C . VAL A 1 83 ? 2.201 -4.933 0.857 1.00 94.81 83 VAL A C 1
ATOM 690 O O . VAL A 1 83 ? 3.082 -5.758 1.091 1.00 94.81 83 VAL A O 1
ATOM 693 N N . GLY A 1 84 ? 1.668 -4.772 -0.352 1.00 93.62 84 GLY A N 1
ATOM 694 C CA . GLY A 1 84 ? 2.129 -5.441 -1.564 1.00 93.62 84 GLY A CA 1
ATOM 695 C C . GLY A 1 84 ? 2.708 -4.451 -2.573 1.00 93.62 84 GLY A C 1
ATOM 696 O O . GLY A 1 84 ? 2.224 -3.328 -2.701 1.00 93.62 84 GLY A O 1
ATOM 697 N N . VAL A 1 85 ? 3.728 -4.882 -3.318 1.00 95.19 85 VAL A N 1
ATOM 698 C CA . VAL A 1 85 ? 4.309 -4.119 -4.434 1.00 95.19 85 VAL A CA 1
ATOM 699 C C . VAL A 1 85 ? 4.226 -4.961 -5.699 1.00 95.19 85 VAL A C 1
ATOM 701 O O . VAL A 1 85 ? 4.725 -6.090 -5.730 1.00 95.19 85 VAL A O 1
ATOM 704 N N . ALA A 1 86 ? 3.633 -4.409 -6.751 1.00 94.50 86 ALA A N 1
ATOM 705 C CA . ALA A 1 86 ? 3.514 -5.070 -8.043 1.00 94.50 86 ALA A CA 1
ATOM 706 C C . ALA A 1 86 ? 3.962 -4.152 -9.183 1.00 94.50 86 ALA A C 1
ATOM 708 O O . ALA A 1 86 ? 3.881 -2.927 -9.091 1.00 94.50 86 ALA A O 1
ATOM 709 N N . GLU A 1 87 ? 4.450 -4.770 -10.256 1.00 93.50 87 GLU A N 1
ATOM 710 C CA . GLU A 1 87 ? 4.673 -4.073 -11.519 1.00 93.50 87 GLU A CA 1
ATOM 711 C C . GLU A 1 87 ? 3.368 -4.030 -12.307 1.00 93.50 87 GLU A C 1
ATOM 713 O O . GLU A 1 87 ? 2.641 -5.027 -12.345 1.00 93.50 87 GLU A O 1
ATOM 718 N N . TYR A 1 88 ? 3.072 -2.896 -12.938 1.00 89.69 88 TYR A N 1
ATOM 719 C CA . TYR A 1 88 ? 1.972 -2.807 -13.893 1.00 89.69 88 TYR A CA 1
ATOM 720 C C . TYR A 1 88 ? 2.492 -2.846 -15.330 1.00 89.69 88 TYR A C 1
ATOM 722 O O . TYR A 1 88 ? 3.562 -2.330 -15.648 1.00 89.69 88 TYR A O 1
ATOM 730 N N . TYR A 1 89 ? 1.672 -3.393 -16.225 1.00 85.12 89 TYR A N 1
ATOM 731 C CA . TYR A 1 89 ? 1.930 -3.393 -17.659 1.00 85.12 89 TYR A CA 1
ATOM 732 C C . TYR A 1 89 ? 0.868 -2.547 -18.351 1.00 85.12 89 TYR A C 1
ATOM 734 O O . TYR A 1 89 ? -0.329 -2.773 -18.176 1.00 85.12 89 TYR A O 1
ATOM 742 N N . LEU A 1 90 ? 1.302 -1.560 -19.134 1.00 82.38 90 LEU A N 1
ATOM 743 C CA . LEU A 1 90 ? 0.395 -0.787 -19.976 1.00 82.38 90 LEU A CA 1
ATOM 744 C C . LEU A 1 90 ? 0.185 -1.545 -21.278 1.00 82.38 90 LEU A C 1
ATOM 746 O O . LEU A 1 90 ? 1.128 -1.777 -22.031 1.00 82.38 90 LEU A O 1
ATOM 750 N N . THR A 1 91 ? -1.063 -1.898 -21.546 1.00 81.31 91 THR A N 1
ATOM 751 C CA . THR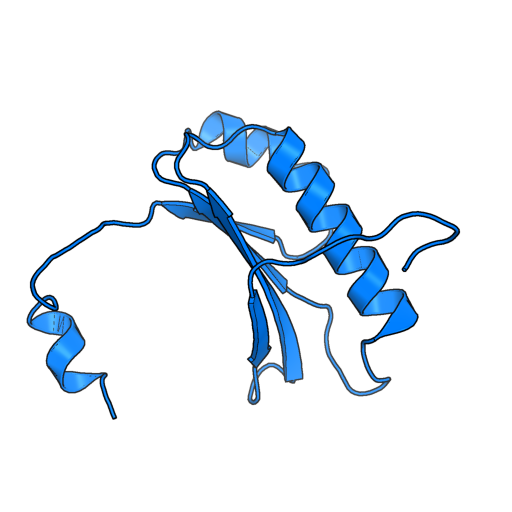 A 1 91 ? -1.479 -2.494 -22.810 1.00 81.31 91 THR A CA 1
ATOM 752 C C . THR A 1 91 ? -2.580 -1.647 -23.431 1.00 81.31 91 THR A C 1
ATOM 754 O O . THR A 1 91 ? -3.394 -1.055 -22.722 1.00 81.31 91 THR A O 1
ATOM 757 N N . ARG A 1 92 ? -2.579 -1.549 -24.763 1.00 79.50 92 ARG A N 1
ATOM 758 C CA . ARG A 1 92 ? -3.656 -0.892 -25.521 1.00 79.50 92 ARG A CA 1
ATOM 759 C C . ARG A 1 92 ? -4.855 -1.812 -25.732 1.00 79.50 92 ARG A C 1
ATOM 761 O O . ARG A 1 92 ? -5.950 -1.324 -25.975 1.00 79.50 92 ARG A O 1
ATOM 768 N N . GLU A 1 93 ? -4.637 -3.118 -25.625 1.00 82.50 93 GLU A N 1
ATOM 769 C CA . GLU A 1 93 ? -5.646 -4.151 -25.827 1.00 82.50 93 GLU A CA 1
ATOM 770 C C . GLU A 1 93 ? -5.746 -5.002 -24.565 1.00 82.50 93 GLU A C 1
ATOM 772 O O . GLU A 1 93 ? -4.733 -5.375 -23.963 1.00 82.50 93 GLU A O 1
ATOM 777 N N . LEU A 1 94 ? -6.974 -5.283 -24.134 1.00 79.38 94 LEU A N 1
ATOM 778 C CA . LEU A 1 94 ? -7.195 -6.150 -22.989 1.00 79.38 94 LEU A CA 1
ATOM 779 C C . LEU A 1 94 ? -6.715 -7.569 -23.350 1.00 79.38 94 LEU A C 1
ATOM 781 O O . LEU A 1 94 ? -7.158 -8.097 -24.367 1.00 79.38 94 LEU A O 1
ATOM 785 N N . PRO A 1 95 ? -5.847 -8.208 -22.545 1.00 82.38 95 PRO A N 1
ATOM 786 C CA . PRO A 1 95 ? -5.402 -9.569 -22.817 1.00 82.38 95 PRO A CA 1
ATOM 787 C C . PRO A 1 95 ? -6.592 -10.529 -22.907 1.00 82.38 95 PRO A C 1
ATOM 789 O O . PRO A 1 95 ? -7.442 -10.522 -22.016 1.00 82.38 95 PRO A O 1
ATOM 792 N N . ASP A 1 96 ? -6.605 -11.416 -23.907 1.00 85.12 96 ASP A N 1
ATOM 793 C CA . ASP A 1 96 ? -7.731 -12.333 -24.165 1.00 85.12 96 ASP A CA 1
ATOM 794 C C . ASP A 1 96 ? -8.160 -13.141 -22.933 1.00 85.12 96 ASP A C 1
ATOM 796 O O . ASP A 1 96 ? -9.334 -13.447 -22.729 1.00 85.12 96 ASP A O 1
ATOM 800 N N . LYS A 1 97 ? -7.191 -13.468 -22.073 1.00 83.69 97 LYS A N 1
ATOM 801 C CA . LYS A 1 97 ? -7.408 -14.217 -20.830 1.00 83.69 97 LYS A CA 1
ATOM 802 C C . LYS A 1 97 ? -8.288 -13.479 -19.818 1.00 83.69 97 LYS A C 1
ATOM 804 O O . LYS A 1 97 ? -8.888 -14.140 -18.982 1.00 83.69 97 LYS A O 1
ATOM 809 N N . LEU A 1 98 ? -8.352 -12.150 -19.878 1.00 81.38 98 LEU A N 1
ATOM 810 C CA . LEU A 1 98 ? -9.116 -11.311 -18.950 1.00 81.38 98 LEU A CA 1
ATOM 811 C C . LEU A 1 98 ? -10.495 -10.918 -19.496 1.00 81.38 98 LEU A C 1
ATOM 813 O O . LEU A 1 98 ? -11.314 -10.413 -18.736 1.00 81.38 98 LEU A O 1
ATOM 817 N N . LEU A 1 99 ? -10.793 -11.184 -20.775 1.00 80.31 99 LEU A N 1
ATOM 818 C CA . LEU A 1 99 ? -12.085 -10.836 -21.388 1.00 80.31 99 LEU A CA 1
ATOM 819 C C . LEU A 1 99 ? -13.280 -11.473 -20.671 1.00 80.31 99 LEU A C 1
ATOM 821 O O . LEU A 1 99 ? -14.345 -10.872 -20.609 1.00 80.31 99 LEU A O 1
ATOM 825 N N . LYS A 1 100 ? -13.108 -12.685 -20.132 1.00 84.00 100 LYS A N 1
ATOM 826 C CA . LYS A 1 100 ? -14.172 -13.422 -19.431 1.00 84.00 100 LYS A CA 1
ATOM 827 C C . LYS A 1 100 ? -14.384 -12.974 -17.983 1.00 84.00 100 LYS A C 1
ATOM 829 O O . LYS A 1 100 ? -15.359 -13.391 -17.373 1.00 84.00 100 LYS A O 1
ATOM 834 N N . GLU A 1 101 ? -13.469 -12.168 -17.449 1.00 80.25 101 GLU A N 1
ATOM 835 C CA . GLU A 1 101 ? -13.471 -11.704 -16.056 1.00 80.25 101 GLU A CA 1
ATOM 836 C C . GLU A 1 101 ? -14.047 -10.287 -15.915 1.00 80.25 101 GLU A C 1
ATOM 838 O O . GLU A 1 101 ? -14.198 -9.781 -14.803 1.00 80.25 101 GLU A O 1
ATOM 843 N N . LEU A 1 102 ? -14.348 -9.623 -17.036 1.00 73.06 102 LEU A N 1
ATOM 844 C CA . LEU A 1 102 ? -15.041 -8.342 -17.026 1.00 73.06 102 LEU A CA 1
ATOM 845 C C . LEU A 1 102 ? -16.555 -8.552 -16.831 1.00 73.06 102 LEU A C 1
ATOM 847 O O . LEU A 1 102 ? -17.096 -9.523 -17.363 1.00 73.06 102 LEU A O 1
ATOM 851 N N . PRO A 1 103 ? -17.224 -7.667 -16.067 1.00 65.25 103 PRO A N 1
ATOM 852 C CA . PRO A 1 103 ? -18.672 -7.711 -15.865 1.00 65.25 103 PRO A CA 1
ATOM 853 C C . PRO A 1 103 ? -19.474 -7.459 -17.147 1.00 65.25 103 PRO A C 1
ATOM 855 O O . PRO A 1 103 ? -18.962 -6.762 -18.054 1.00 65.25 103 PRO A O 1
#

Mean predicted aligned error: 4.99 Å

Nearest PDB structures (foldseek):
  6wxx-assembly2_C  TM=5.742E-01  e=3.630E-01  Treponema succinifaciens DSM 2489
  6xl1-assembly1_B  TM=5.680E-01  e=4.714E-01  Treponema succinifaciens DSM 2489
  2yc2-assembly1_D  TM=4.217E-01  e=2.938E+00  Chlamydomonas reinhardtii
  2yc2-assembly2_C  TM=4.487E-01  e=6.870E+00  Chlamydomonas reinhardtii
  8fmw-assembly1_K  TM=3.818E-01  e=6.870E+00  Borreliella burgdorferi B31

Secondary structure (DSSP, 8-state):
-BTTB----SEEEEETTTTEEEEEEEEEEEP-HHHHHHHHHHHHHHHHHT--TTPPPPEEEEEEEE--HHHHHHHHTT--S-EEEEE----SS--GGGGGG--